Protein AF-A0A5T1UDV1-F1 (afdb_monomer)

Sequence (66 aa):
MIFEKQEYQVKCIDNIITLLKDFDFKRQDNLKECLKEFYNNTFLPVQNISDKLNLDILMETGTGKT

Secondary structure (DSSP, 8-state):
------HHHHHHHHHHHHHHTT--TTTT--HHHHHHHHHHHS--S-----SSS-------TTS---

Organism: Campylobacter jejuni (NCBI:txid197)

Solvent-accessible surface area (backbone atoms only — not comparable to full-atom values): 4553 Å² total; per-residue (Å²): 134,87,81,83,85,50,70,67,54,53,52,53,51,51,50,51,52,60,38,51,66,83,44,42,77,88,76,69,47,62,51,52,58,33,52,53,56,38,54,76,77,42,93,60,99,75,84,86,84,57,97,59,94,73,86,88,82,90,75,68,88,92,63,74,89,124

pLDDT: mean 92.42, std 5.77, range [57.41, 97.69]

Foldseek 3Di:
DDDDDDPVVVVLVVLVCQLCVPQDPPVLACSQVSLVVSCVVDDDPDRDGDRDSDDDDDDDPPPPPD

Mean predicted aligned error: 3.73 Å

Radius of gyration: 13.41 Å; Cα contacts (8 Å, |Δi|>4): 31; chains: 1; bounding box: 30×19×39 Å

Structure (mmCIF, N/CA/C/O backbone):
data_AF-A0A5T1UDV1-F1
#
_entry.id   AF-A0A5T1UDV1-F1
#
loop_
_atom_site.group_PDB
_atom_site.id
_atom_site.type_symbol
_atom_site.label_atom_id
_atom_site.label_alt_id
_atom_site.label_comp_id
_atom_site.label_asym_id
_atom_site.label_entity_id
_atom_site.label_seq_id
_atom_site.pdbx_PDB_ins_code
_atom_site.Cartn_x
_atom_site.Cartn_y
_atom_site.Cartn_z
_atom_site.occupancy
_atom_site.B_iso_or_equiv
_atom_site.auth_seq_id
_atom_site.auth_comp_id
_atom_site.auth_asym_id
_atom_site.auth_atom_id
_atom_site.pdbx_PDB_model_num
ATOM 1 N N . MET A 1 1 ? -0.922 0.805 -28.245 1.00 57.41 1 MET A N 1
ATOM 2 C CA . MET A 1 1 ? 0.034 1.255 -27.213 1.00 57.41 1 MET A CA 1
ATOM 3 C C . MET A 1 1 ? 0.550 0.003 -26.531 1.00 57.41 1 MET A C 1
ATOM 5 O O . MET A 1 1 ? -0.276 -0.811 -26.138 1.00 57.41 1 MET A O 1
ATOM 9 N N . ILE A 1 2 ? 1.863 -0.222 -26.505 1.00 77.50 2 ILE A N 1
ATOM 10 C CA . ILE A 1 2 ? 2.440 -1.364 -25.784 1.00 77.50 2 ILE A CA 1
ATOM 11 C C . ILE A 1 2 ? 2.771 -0.845 -24.390 1.00 77.50 2 ILE A C 1
ATOM 13 O O . ILE A 1 2 ? 3.583 0.066 -24.261 1.00 77.50 2 ILE A O 1
ATOM 17 N N . PHE A 1 3 ? 2.089 -1.367 -23.375 1.00 81.19 3 PHE A N 1
ATOM 18 C CA . PHE A 1 3 ? 2.405 -1.073 -21.983 1.00 81.19 3 PHE A CA 1
ATOM 19 C C . PHE A 1 3 ? 3.466 -2.066 -21.524 1.00 81.19 3 PHE A C 1
ATOM 21 O O . PHE A 1 3 ? 3.217 -3.272 -21.476 1.00 81.19 3 PHE A O 1
ATOM 28 N N . GLU A 1 4 ? 4.660 -1.561 -21.237 1.00 85.00 4 GLU A N 1
ATOM 29 C CA . GLU A 1 4 ? 5.706 -2.347 -20.598 1.00 85.00 4 GLU A CA 1
ATOM 30 C C . GLU A 1 4 ? 5.332 -2.566 -19.129 1.00 85.00 4 GLU A C 1
ATOM 32 O O . GLU A 1 4 ? 4.920 -1.632 -18.443 1.00 85.00 4 GLU A O 1
ATOM 37 N N . LYS A 1 5 ? 5.461 -3.805 -18.649 1.00 87.56 5 LYS A N 1
ATOM 38 C CA . LYS A 1 5 ? 5.328 -4.112 -17.224 1.00 87.56 5 LYS A CA 1
ATOM 39 C C . LYS A 1 5 ? 6.707 -4.093 -16.596 1.00 87.56 5 LYS A C 1
ATOM 41 O O . LYS A 1 5 ? 7.522 -4.962 -16.895 1.00 87.56 5 LYS A O 1
ATOM 46 N N . GLN A 1 6 ? 6.947 -3.133 -15.715 1.00 90.25 6 GLN A N 1
ATOM 47 C CA . GLN A 1 6 ? 8.211 -3.035 -14.997 1.00 90.25 6 GLN A CA 1
ATOM 48 C C . GLN A 1 6 ? 8.054 -3.658 -13.607 1.00 90.25 6 GLN A C 1
ATOM 50 O O . GLN A 1 6 ? 7.038 -3.468 -12.937 1.00 90.25 6 GLN A O 1
ATOM 55 N N . GLU A 1 7 ? 9.052 -4.426 -13.166 1.00 93.12 7 GLU A N 1
ATOM 56 C CA . GLU A 1 7 ? 8.980 -5.217 -11.926 1.00 93.12 7 GLU A CA 1
ATOM 57 C C . GLU A 1 7 ? 8.635 -4.359 -10.703 1.00 93.12 7 GLU A C 1
ATOM 59 O O . GLU A 1 7 ? 7.820 -4.742 -9.868 1.00 93.12 7 GLU A O 1
ATOM 64 N N . TYR A 1 8 ? 9.192 -3.153 -10.625 1.00 91.50 8 TYR A N 1
ATOM 65 C CA . TYR A 1 8 ? 8.940 -2.245 -9.513 1.00 91.50 8 TYR A CA 1
ATOM 66 C C . TYR A 1 8 ? 7.508 -1.682 -9.509 1.00 91.50 8 TYR A C 1
ATOM 68 O O . TYR A 1 8 ? 6.972 -1.413 -8.435 1.00 91.50 8 TYR A O 1
ATOM 76 N N . GLN A 1 9 ? 6.864 -1.541 -10.675 1.00 93.19 9 GLN A N 1
ATOM 77 C CA . GLN A 1 9 ? 5.452 -1.152 -10.761 1.00 93.19 9 GLN A CA 1
ATOM 78 C C . GLN A 1 9 ? 4.568 -2.294 -10.261 1.00 93.19 9 GLN A C 1
ATOM 80 O O . GLN A 1 9 ? 3.661 -2.065 -9.465 1.00 93.19 9 GLN A O 1
ATOM 85 N N . VAL A 1 10 ? 4.877 -3.529 -10.669 1.00 94.25 10 VAL A N 1
ATOM 86 C CA . VAL A 1 10 ? 4.170 -4.732 -10.205 1.00 94.25 10 VAL A CA 1
ATOM 87 C C . VAL A 1 10 ? 4.314 -4.876 -8.692 1.00 94.25 10 VAL A C 1
ATOM 89 O O . VAL A 1 10 ? 3.313 -4.965 -7.994 1.00 94.25 10 VAL A O 1
ATOM 92 N N . LYS A 1 11 ? 5.535 -4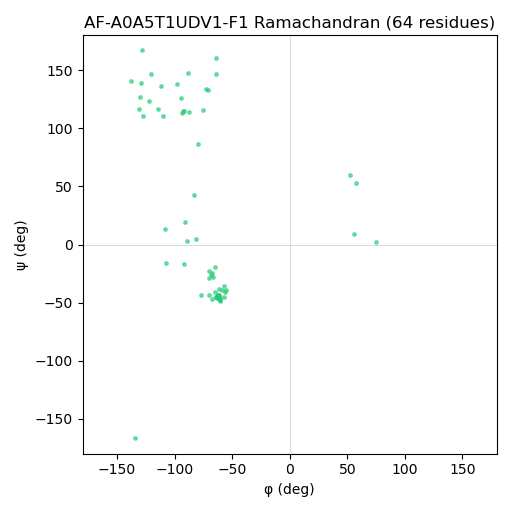.752 -8.163 1.00 93.69 11 LYS A N 1
ATOM 93 C CA . LYS A 1 11 ? 5.797 -4.785 -6.720 1.00 93.69 11 LYS A CA 1
ATOM 94 C C . LYS A 1 11 ? 5.046 -3.690 -5.957 1.00 93.69 11 LYS A C 1
ATOM 96 O O . LYS A 1 11 ? 4.558 -3.933 -4.857 1.00 93.69 11 LYS A O 1
ATOM 101 N N . CYS A 1 12 ? 4.941 -2.485 -6.520 1.00 94.19 12 CYS A N 1
ATOM 102 C CA . CYS A 1 12 ? 4.156 -1.409 -5.918 1.00 94.19 12 CYS A CA 1
ATOM 103 C C . CYS A 1 12 ? 2.667 -1.778 -5.837 1.00 94.19 12 CYS A C 1
ATOM 105 O O . CYS A 1 12 ? 2.044 -1.584 -4.795 1.00 94.19 12 CYS A O 1
ATOM 107 N N . ILE A 1 13 ? 2.107 -2.340 -6.910 1.00 95.12 13 ILE A N 1
ATOM 108 C CA . ILE A 1 13 ? 0.713 -2.802 -6.948 1.00 95.12 13 ILE A CA 1
ATOM 109 C C . ILE A 1 13 ? 0.495 -3.939 -5.944 1.00 95.12 13 ILE A C 1
ATOM 111 O O . ILE A 1 13 ? -0.455 -3.886 -5.166 1.00 95.12 13 ILE A O 1
ATOM 115 N N . ASP A 1 14 ? 1.394 -4.920 -5.900 1.00 96.31 14 ASP A N 1
ATOM 116 C CA . ASP A 1 14 ? 1.308 -6.056 -4.979 1.00 96.31 14 ASP A CA 1
ATOM 117 C C . ASP A 1 14 ? 1.352 -5.605 -3.512 1.00 96.31 14 ASP A C 1
ATOM 119 O O . ASP A 1 14 ? 0.599 -6.119 -2.681 1.00 96.31 14 ASP A O 1
ATOM 123 N N . ASN A 1 15 ? 2.166 -4.593 -3.191 1.00 95.62 15 ASN A N 1
ATOM 124 C CA . ASN A 1 15 ? 2.187 -3.974 -1.866 1.00 95.62 15 ASN A CA 1
ATOM 125 C C . ASN A 1 15 ? 0.836 -3.334 -1.514 1.00 95.62 15 ASN A C 1
ATOM 127 O O . ASN A 1 15 ? 0.345 -3.532 -0.406 1.00 95.62 15 ASN A O 1
ATOM 131 N N . ILE A 1 16 ? 0.215 -2.602 -2.448 1.00 96.25 16 ILE A N 1
ATOM 132 C CA . ILE A 1 16 ? -1.098 -1.968 -2.235 1.00 96.25 16 ILE A CA 1
ATOM 133 C C . ILE A 1 16 ? -2.180 -3.032 -2.023 1.00 96.25 16 ILE A C 1
ATOM 135 O O . ILE A 1 16 ? -2.974 -2.919 -1.090 1.00 96.25 16 ILE A O 1
ATOM 139 N N . ILE A 1 17 ? -2.193 -4.080 -2.852 1.00 97.06 17 ILE A N 1
ATOM 140 C CA . ILE A 1 17 ? -3.137 -5.199 -2.725 1.00 97.06 17 ILE A CA 1
ATOM 141 C C . ILE A 1 17 ? -2.965 -5.888 -1.370 1.00 97.06 17 ILE A C 1
ATOM 143 O O . ILE A 1 17 ? -3.950 -6.157 -0.690 1.00 97.06 17 ILE A O 1
ATOM 147 N N . THR A 1 18 ? -1.722 -6.154 -0.968 1.00 97.06 18 THR A N 1
ATOM 148 C CA . THR A 1 18 ? -1.415 -6.810 0.308 1.00 97.06 18 THR A CA 1
ATOM 149 C C . THR A 1 18 ? -1.852 -5.952 1.492 1.00 97.06 18 THR A C 1
ATOM 151 O O . THR A 1 18 ? -2.487 -6.464 2.407 1.00 97.06 18 THR A O 1
ATOM 154 N N . LEU A 1 19 ? -1.567 -4.647 1.458 1.00 96.31 19 LEU A N 1
ATOM 155 C CA . LEU A 1 19 ? -1.947 -3.700 2.505 1.00 96.31 19 LEU A CA 1
ATOM 156 C C . LEU A 1 19 ? -3.467 -3.596 2.657 1.00 96.31 19 LEU A C 1
ATOM 158 O O . LEU A 1 19 ? -3.974 -3.590 3.773 1.00 96.31 19 LEU A O 1
ATOM 162 N N . LEU A 1 20 ? -4.200 -3.521 1.545 1.00 96.81 20 LEU A N 1
ATOM 163 C CA . LEU A 1 20 ? -5.653 -3.326 1.552 1.00 96.81 20 LEU A CA 1
ATOM 164 C C . LEU A 1 20 ? -6.454 -4.632 1.612 1.00 96.81 20 LEU A C 1
ATOM 166 O O . LEU A 1 20 ? -7.682 -4.590 1.571 1.00 96.81 20 LEU A O 1
ATOM 170 N N . LYS A 1 21 ? -5.791 -5.789 1.712 1.00 96.69 21 LYS A N 1
ATOM 171 C CA . LYS A 1 21 ? -6.443 -7.105 1.701 1.00 96.69 21 LYS A CA 1
ATOM 172 C C . LYS A 1 21 ? -7.511 -7.245 2.791 1.00 96.69 21 LYS A C 1
ATOM 174 O O . LYS A 1 21 ? -8.576 -7.797 2.525 1.00 96.69 21 LYS A O 1
ATOM 179 N N . ASP A 1 22 ? -7.221 -6.726 3.981 1.00 96.50 22 ASP A N 1
ATOM 180 C CA . ASP A 1 22 ? -8.077 -6.826 5.169 1.00 96.50 22 ASP A CA 1
ATOM 181 C C . ASP A 1 22 ? -8.742 -5.481 5.534 1.00 96.50 22 ASP A C 1
ATOM 183 O O . ASP A 1 22 ? -9.309 -5.321 6.617 1.00 96.50 22 ASP A O 1
ATOM 187 N N . PHE A 1 23 ? -8.692 -4.503 4.623 1.00 97.69 23 PHE A N 1
ATOM 188 C CA . PHE A 1 23 ? -9.360 -3.215 4.794 1.00 97.69 23 PHE A CA 1
ATOM 189 C C . PHE A 1 23 ? -10.886 -3.369 4.680 1.00 97.69 23 PHE A C 1
ATOM 191 O O . PHE A 1 23 ? -11.408 -3.989 3.748 1.00 97.69 23 PHE A O 1
ATOM 198 N N . ASP A 1 24 ? -11.631 -2.772 5.610 1.00 96.44 24 ASP A N 1
ATOM 199 C CA . ASP A 1 24 ? -13.090 -2.788 5.614 1.00 96.44 24 ASP A CA 1
ATOM 200 C C . ASP A 1 24 ? -13.628 -1.745 4.631 1.00 96.44 24 ASP A C 1
ATOM 202 O O . ASP A 1 24 ? -13.972 -0.623 4.992 1.00 96.44 24 ASP A O 1
ATOM 206 N N . PHE A 1 25 ? -13.769 -2.136 3.365 1.00 95.00 25 PHE A N 1
ATOM 207 C CA . PHE A 1 25 ? -14.362 -1.284 2.330 1.00 95.00 25 PHE A CA 1
ATOM 208 C C . PHE A 1 25 ? -15.844 -0.946 2.562 1.00 95.00 25 PHE A C 1
ATOM 210 O O . PHE A 1 25 ? -16.341 0.013 1.970 1.00 95.00 25 PHE A O 1
ATOM 217 N N . LYS A 1 26 ? -16.574 -1.713 3.389 1.00 96.44 26 LYS A N 1
ATOM 218 C CA . LYS A 1 26 ? -17.994 -1.440 3.668 1.00 96.44 26 LYS A CA 1
ATOM 219 C C . LYS A 1 26 ? -18.140 -0.285 4.647 1.00 96.44 26 LYS A C 1
ATOM 221 O O . LYS A 1 26 ? -19.016 0.555 4.458 1.00 96.44 26 LYS A O 1
ATOM 226 N N . ARG A 1 27 ? -17.312 -0.268 5.694 1.00 96.12 27 ARG A N 1
ATOM 227 C CA . ARG A 1 27 ? -17.291 0.800 6.705 1.00 96.12 27 ARG A CA 1
ATOM 228 C C . ARG A 1 27 ? -16.311 1.920 6.380 1.00 96.12 27 ARG A C 1
ATOM 230 O O . ARG A 1 27 ? -16.464 2.998 6.939 1.00 96.12 27 ARG A O 1
ATOM 237 N N . GLN A 1 28 ? -15.374 1.671 5.465 1.00 93.25 28 GLN A N 1
ATOM 238 C CA . GLN A 1 28 ? -14.240 2.541 5.155 1.00 93.25 28 GLN A CA 1
ATOM 239 C C . GLN A 1 28 ? -13.475 2.893 6.437 1.00 93.25 28 GLN A C 1
ATOM 241 O O . GLN A 1 28 ? -13.412 4.052 6.821 1.00 93.25 28 GLN A O 1
ATOM 246 N N . ASP A 1 29 ? -12.957 1.884 7.136 1.00 95.19 29 ASP A N 1
ATOM 247 C 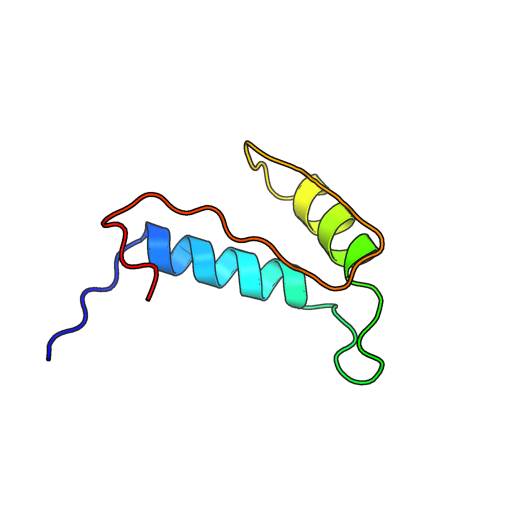CA . ASP A 1 29 ? -12.315 2.032 8.454 1.00 95.19 29 ASP A CA 1
ATOM 248 C C . ASP A 1 29 ? -10.990 1.248 8.506 1.00 95.19 29 ASP A C 1
ATOM 250 O O . ASP A 1 29 ? -10.478 0.893 7.463 1.00 95.19 29 ASP A O 1
ATOM 254 N N . ASN A 1 30 ? -10.382 1.027 9.671 1.00 96.06 30 ASN A N 1
ATOM 255 C CA . ASN A 1 30 ? -9.267 0.103 9.942 1.00 96.06 30 ASN A CA 1
ATOM 256 C C . ASN A 1 30 ? -7.961 0.235 9.121 1.00 96.06 30 ASN A C 1
ATOM 258 O O . ASN A 1 30 ? -7.062 -0.598 9.264 1.00 96.06 30 ASN A O 1
ATOM 262 N N . LEU A 1 31 ? -7.783 1.293 8.316 1.00 96.69 31 LEU A N 1
ATOM 263 C CA . LEU A 1 31 ? -6.548 1.510 7.539 1.00 96.69 31 LEU A CA 1
ATOM 264 C C . LEU A 1 31 ? -5.297 1.555 8.427 1.00 96.69 31 LEU A C 1
ATOM 266 O O . LEU A 1 31 ? -4.227 1.089 8.034 1.00 96.69 31 LEU A O 1
ATOM 270 N N . LYS A 1 32 ? -5.425 2.123 9.629 1.00 96.12 32 LYS A N 1
ATOM 271 C CA . LYS A 1 32 ? -4.333 2.257 10.596 1.00 96.12 32 LYS A CA 1
ATOM 272 C C . LYS A 1 32 ? -3.803 0.891 11.031 1.00 96.12 32 LYS A C 1
ATOM 274 O O . LYS A 1 32 ? -2.592 0.704 11.146 1.00 96.12 32 LYS A O 1
ATOM 279 N N . GLU A 1 33 ? -4.704 -0.047 11.291 1.00 96.56 33 GLU A N 1
ATOM 280 C CA . GLU A 1 33 ? -4.406 -1.425 11.669 1.00 96.56 33 GLU A CA 1
ATOM 281 C C . GLU A 1 33 ? -3.763 -2.168 10.497 1.00 96.56 33 GLU A C 1
ATOM 283 O O . GLU A 1 33 ? -2.695 -2.755 10.677 1.00 96.56 33 GLU A O 1
ATOM 288 N N . CYS A 1 34 ? -4.328 -2.040 9.291 1.00 96.44 34 CYS A N 1
ATOM 289 C CA . CYS A 1 34 ? -3.760 -2.620 8.073 1.00 96.44 34 CYS A CA 1
ATOM 290 C C . CYS A 1 34 ? -2.326 -2.128 7.811 1.00 96.44 34 CYS A C 1
ATOM 292 O O . CYS A 1 34 ? -1.433 -2.929 7.546 1.00 96.44 34 CYS A O 1
ATOM 294 N N . LEU A 1 35 ? -2.069 -0.821 7.948 1.00 95.94 35 LEU A N 1
ATOM 295 C CA . LEU A 1 35 ? -0.731 -0.237 7.798 1.00 95.94 35 LEU A CA 1
ATOM 296 C C . LEU A 1 35 ? 0.265 -0.791 8.824 1.00 95.94 35 LEU A C 1
ATOM 298 O O . LEU A 1 35 ? 1.395 -1.118 8.467 1.00 95.94 35 LEU A O 1
ATOM 302 N N . LYS A 1 36 ? -0.143 -0.915 10.095 1.00 95.31 36 LYS A N 1
ATOM 303 C CA . LYS A 1 36 ? 0.706 -1.494 11.150 1.00 95.31 36 LYS A CA 1
ATOM 304 C C . LYS A 1 36 ? 1.090 -2.933 10.831 1.00 95.31 36 LYS A C 1
ATOM 306 O O . LYS A 1 36 ? 2.259 -3.292 10.941 1.00 95.31 36 LYS A O 1
ATOM 311 N N . GLU A 1 37 ? 0.117 -3.752 10.448 1.00 95.88 37 GLU A N 1
ATOM 312 C CA . GLU A 1 37 ? 0.360 -5.151 10.105 1.00 95.88 37 GLU A CA 1
ATOM 313 C C . GLU A 1 37 ? 1.237 -5.282 8.856 1.00 95.88 37 GLU A C 1
ATOM 315 O O . GLU A 1 37 ? 2.175 -6.082 8.832 1.00 95.88 37 GLU A O 1
ATOM 320 N N . PHE A 1 38 ? 1.000 -4.440 7.852 1.00 95.94 38 PHE A N 1
ATOM 321 C CA . PHE A 1 38 ? 1.810 -4.401 6.644 1.00 95.94 38 PHE A CA 1
ATOM 322 C C . PHE A 1 38 ? 3.277 -4.050 6.941 1.00 95.94 38 PHE A C 1
ATOM 324 O O . PHE A 1 38 ? 4.172 -4.762 6.486 1.00 95.94 38 PHE A O 1
ATOM 331 N N . TYR A 1 39 ? 3.545 -3.017 7.749 1.00 95.12 39 TYR A N 1
ATOM 332 C CA . TYR A 1 39 ? 4.912 -2.607 8.105 1.00 95.12 39 TYR A CA 1
ATOM 333 C C . TYR A 1 39 ? 5.654 -3.611 8.998 1.00 95.12 39 TYR A C 1
ATOM 335 O O . TYR A 1 39 ? 6.880 -3.691 8.928 1.00 95.12 39 TYR A O 1
ATOM 343 N N . ASN A 1 40 ? 4.942 -4.420 9.788 1.00 94.38 40 ASN A N 1
ATOM 344 C CA . ASN A 1 40 ? 5.561 -5.511 10.550 1.00 94.38 40 ASN A CA 1
ATOM 345 C C . ASN A 1 40 ? 6.110 -6.624 9.641 1.00 94.38 40 ASN A C 1
ATOM 347 O O . ASN A 1 40 ? 7.057 -7.311 10.019 1.00 94.38 40 ASN A O 1
ATOM 351 N N . ASN A 1 41 ? 5.522 -6.800 8.454 1.00 93.81 41 ASN A N 1
ATOM 352 C CA . ASN A 1 41 ? 5.865 -7.874 7.519 1.00 93.81 41 ASN A CA 1
ATOM 353 C C . ASN A 1 41 ? 6.644 -7.384 6.286 1.00 93.81 41 ASN A C 1
ATOM 355 O O . ASN A 1 41 ? 7.260 -8.188 5.588 1.00 93.81 41 ASN A O 1
ATOM 359 N N . THR A 1 42 ? 6.640 -6.075 6.020 1.00 92.50 42 THR A N 1
ATOM 360 C CA . THR A 1 42 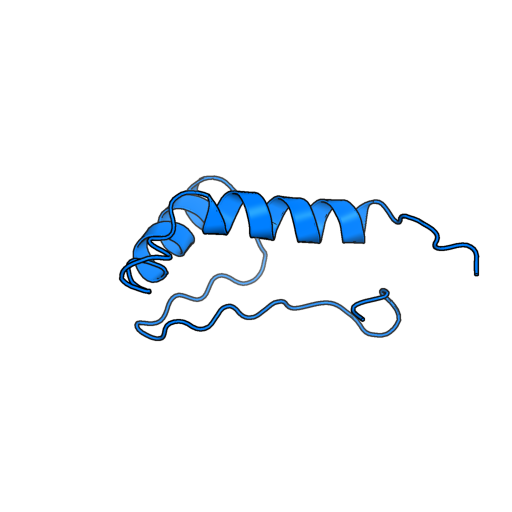? 7.256 -5.465 4.837 1.00 92.50 42 THR A CA 1
ATOM 361 C C . THR A 1 42 ? 8.132 -4.287 5.235 1.00 92.50 42 THR A C 1
ATOM 363 O O . THR A 1 42 ? 7.649 -3.259 5.709 1.00 92.50 42 THR A O 1
ATOM 366 N N . PHE A 1 43 ? 9.436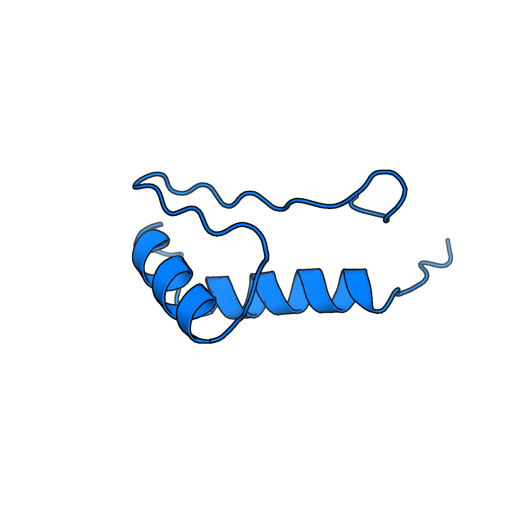 -4.399 4.980 1.00 90.31 43 PHE A N 1
ATOM 367 C CA . PHE A 1 43 ? 10.355 -3.288 5.202 1.00 90.31 43 PHE A CA 1
ATOM 368 C C . PHE A 1 43 ? 10.202 -2.227 4.107 1.00 90.31 43 PHE A C 1
ATOM 370 O O . PHE A 1 43 ? 10.514 -2.471 2.940 1.00 90.31 43 PHE A O 1
ATOM 377 N N . LEU A 1 44 ? 9.772 -1.031 4.507 1.00 89.25 44 LEU A N 1
ATOM 378 C CA . LEU A 1 44 ? 9.800 0.176 3.686 1.00 89.25 44 LEU A CA 1
ATOM 379 C C . 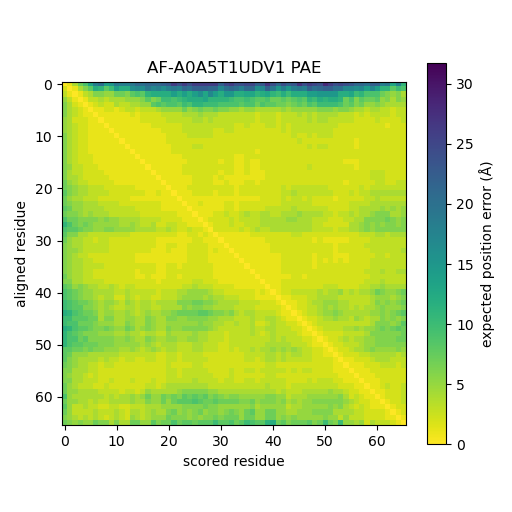LEU A 1 44 ? 10.642 1.265 4.364 1.00 89.25 44 LEU A C 1
ATOM 381 O O . LEU A 1 44 ? 10.646 1.350 5.595 1.00 89.25 44 LEU A O 1
ATOM 385 N N . PRO A 1 45 ? 11.342 2.107 3.578 1.00 87.75 45 PRO A N 1
ATOM 386 C CA . PRO A 1 45 ? 12.238 3.137 4.108 1.00 87.75 45 PRO A CA 1
ATOM 387 C C . PRO A 1 45 ? 11.499 4.259 4.848 1.00 87.75 45 PRO A C 1
ATOM 389 O O . PRO A 1 45 ? 12.082 4.916 5.705 1.00 87.75 45 PRO A O 1
ATOM 392 N N . VAL A 1 46 ? 10.223 4.480 4.523 1.00 88.31 46 VAL A N 1
ATOM 393 C CA . VAL A 1 46 ? 9.354 5.456 5.183 1.00 88.31 46 VAL A CA 1
ATOM 394 C C . VAL A 1 46 ? 8.143 4.712 5.721 1.00 88.31 46 VAL A C 1
ATOM 396 O O . VAL A 1 46 ? 7.443 4.041 4.967 1.00 88.31 46 VAL A O 1
ATOM 399 N N . GLN A 1 47 ? 7.908 4.836 7.024 1.00 90.62 47 GLN A N 1
ATOM 400 C C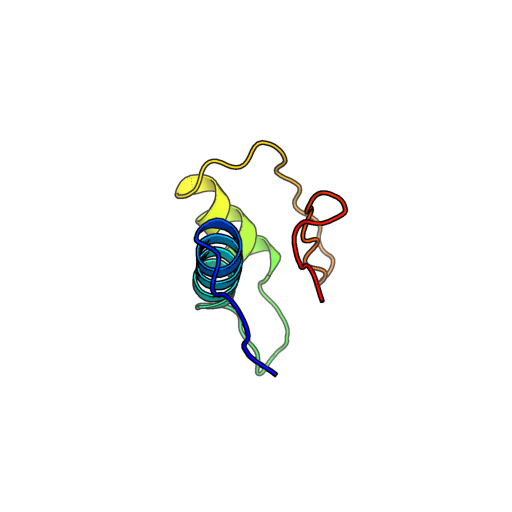A . GLN A 1 47 ? 6.755 4.258 7.704 1.00 90.62 47 GLN A CA 1
ATOM 401 C C . GLN A 1 47 ? 6.079 5.366 8.492 1.00 90.62 47 GLN A C 1
ATOM 403 O O . GLN A 1 47 ? 6.633 5.891 9.457 1.00 90.62 47 GLN A O 1
ATOM 408 N N . ASN A 1 48 ? 4.891 5.749 8.046 1.00 88.38 48 ASN A N 1
ATOM 409 C CA . ASN A 1 48 ? 4.066 6.720 8.739 1.00 88.38 48 ASN A CA 1
ATOM 410 C C . ASN A 1 48 ? 2.663 6.149 8.898 1.00 88.38 48 ASN A C 1
ATOM 412 O O . ASN A 1 48 ? 2.138 5.498 7.992 1.00 88.38 48 ASN A O 1
A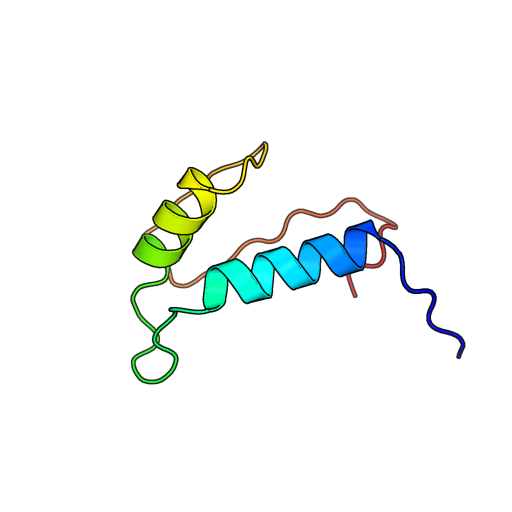TOM 416 N N . ILE A 1 49 ? 2.080 6.374 10.068 1.00 91.75 49 ILE A N 1
ATOM 417 C CA . ILE A 1 49 ? 0.747 5.912 10.422 1.00 91.75 49 ILE A CA 1
ATOM 418 C C . ILE A 1 49 ? 0.001 7.113 10.986 1.00 91.75 49 ILE A C 1
ATOM 420 O O . ILE A 1 49 ? 0.467 7.764 11.920 1.00 91.75 49 ILE A O 1
ATOM 424 N N . SER A 1 50 ? -1.177 7.385 10.435 1.00 93.06 50 SER A N 1
ATOM 425 C CA . SER A 1 50 ? -2.068 8.439 10.912 1.00 93.06 50 SER A CA 1
ATOM 426 C C . SER A 1 50 ? -3.470 7.883 11.145 1.00 93.06 50 SER A C 1
ATOM 428 O O . SER A 1 50 ? -3.784 6.783 10.699 1.00 93.06 50 SER A O 1
ATOM 430 N N . ASP A 1 51 ? -4.317 8.654 11.823 1.00 92.69 51 ASP A N 1
ATOM 431 C CA . ASP A 1 51 ? -5.738 8.324 11.997 1.00 92.69 51 ASP A CA 1
ATOM 432 C C . ASP A 1 51 ? -6.594 8.710 10.774 1.00 92.69 51 ASP A C 1
ATOM 434 O O . ASP A 1 51 ? -7.817 8.612 10.808 1.00 92.69 51 ASP A O 1
ATOM 438 N N . LYS A 1 52 ? -5.971 9.187 9.688 1.00 93.75 52 LYS A N 1
ATOM 439 C CA . LYS A 1 52 ? -6.659 9.513 8.434 1.00 93.75 52 LYS A CA 1
ATOM 440 C C . LYS A 1 52 ? -6.720 8.286 7.531 1.00 93.75 52 LYS A C 1
ATOM 442 O O . LYS A 1 52 ? -5.768 7.515 7.458 1.00 93.75 52 LYS A O 1
ATOM 447 N N . LEU A 1 53 ? -7.788 8.186 6.748 1.00 94.44 53 LEU A N 1
ATOM 448 C CA . LEU A 1 53 ? -7.990 7.139 5.739 1.00 94.44 53 LEU A CA 1
ATOM 449 C C . LEU A 1 53 ? -7.280 7.458 4.410 1.00 94.44 53 LEU A C 1
ATOM 451 O O . LEU A 1 53 ? -7.848 7.291 3.335 1.00 94.44 53 LEU A O 1
ATOM 455 N N . ASN A 1 54 ? -6.042 7.951 4.487 1.00 93.00 54 ASN A N 1
ATOM 456 C CA . ASN A 1 54 ? -5.225 8.284 3.322 1.00 93.00 54 ASN A CA 1
ATOM 457 C C . ASN A 1 54 ? -4.043 7.317 3.233 1.00 93.00 54 ASN A C 1
ATOM 459 O O . ASN A 1 54 ? -3.381 7.056 4.239 1.00 93.00 54 ASN A O 1
ATOM 463 N N . LEU A 1 55 ? -3.761 6.837 2.023 1.00 92.94 55 LEU A N 1
ATOM 464 C CA . LEU A 1 55 ? -2.582 6.038 1.711 1.00 92.94 55 LEU A CA 1
ATOM 465 C C . LEU A 1 55 ? -1.686 6.823 0.752 1.00 92.94 55 LEU A C 1
ATOM 467 O O . LEU A 1 55 ? -2.080 7.102 -0.380 1.00 92.94 55 LEU A O 1
ATOM 471 N N . ASP A 1 56 ? -0.481 7.150 1.207 1.00 93.00 56 ASP A N 1
ATOM 472 C CA . ASP A 1 56 ? 0.513 7.861 0.409 1.00 93.00 56 ASP A CA 1
ATOM 473 C C . ASP A 1 56 ? 1.461 6.863 -0.269 1.00 93.00 56 ASP A C 1
ATOM 475 O O . ASP A 1 56 ? 2.086 6.032 0.392 1.00 93.00 56 ASP A O 1
ATOM 479 N N . ILE A 1 57 ? 1.595 6.961 -1.595 1.00 92.88 57 ILE A N 1
ATOM 480 C CA . ILE A 1 57 ? 2.511 6.136 -2.392 1.00 92.88 57 ILE A CA 1
ATOM 481 C C . ILE A 1 57 ? 3.649 7.014 -2.908 1.00 92.88 57 ILE A C 1
ATOM 483 O O . ILE A 1 57 ? 3.451 7.877 -3.766 1.00 92.88 57 ILE A O 1
ATOM 487 N N . LEU A 1 58 ? 4.855 6.792 -2.383 1.00 92.38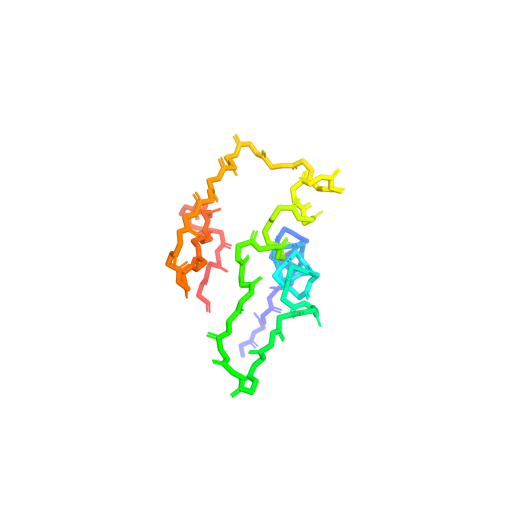 58 LEU A N 1
ATOM 488 C CA . LEU A 1 58 ? 6.048 7.525 -2.794 1.00 92.38 58 LEU A CA 1
ATOM 489 C C . LEU A 1 58 ? 6.780 6.776 -3.913 1.00 92.38 58 LEU A C 1
ATOM 491 O O . LEU A 1 58 ? 7.311 5.687 -3.705 1.00 92.38 58 LEU A O 1
ATOM 495 N N . MET A 1 59 ? 6.830 7.389 -5.093 1.00 91.19 59 MET A N 1
ATOM 496 C CA . MET A 1 59 ? 7.535 6.872 -6.266 1.00 91.19 59 MET A CA 1
ATOM 497 C C . MET A 1 59 ? 8.285 8.001 -6.983 1.00 91.19 59 MET A C 1
ATOM 499 O O . MET A 1 59 ? 7.770 9.114 -7.151 1.00 91.19 59 MET A O 1
ATOM 503 N N . GLU A 1 60 ? 9.490 7.704 -7.463 1.00 91.88 60 GLU A N 1
ATOM 504 C CA . GLU A 1 60 ? 10.346 8.676 -8.146 1.00 91.88 60 GLU A CA 1
ATOM 505 C C . GLU A 1 60 ? 9.746 9.193 -9.465 1.00 91.88 60 GLU A C 1
ATOM 507 O O . GLU A 1 60 ? 8.826 8.615 -10.060 1.00 91.88 60 GLU A O 1
ATOM 512 N N . THR A 1 61 ? 10.226 10.339 -9.944 1.00 92.12 61 THR A N 1
ATOM 513 C CA . THR A 1 61 ? 9.838 10.840 -11.278 1.00 92.12 61 THR A CA 1
ATOM 514 C C . THR A 1 61 ? 10.316 9.894 -12.385 1.00 92.12 61 THR A C 1
ATOM 516 O O . THR A 1 61 ? 11.317 9.207 -12.236 1.00 92.12 61 THR A O 1
ATOM 519 N N . GLY A 1 62 ? 9.547 9.777 -13.474 1.00 89.25 62 GLY A N 1
ATOM 520 C CA . GLY A 1 62 ? 9.886 8.868 -14.580 1.00 89.25 62 GLY A CA 1
ATOM 521 C C . GLY A 1 62 ? 9.653 7.370 -14.325 1.00 89.25 62 GLY A C 1
ATOM 522 O O . GLY A 1 62 ? 9.896 6.580 -15.226 1.00 89.25 62 GLY A O 1
ATOM 523 N N . THR A 1 63 ? 9.127 6.968 -13.162 1.00 91.31 63 THR A N 1
ATOM 524 C CA . THR A 1 63 ? 8.867 5.551 -12.812 1.00 91.31 63 THR A CA 1
ATOM 525 C C . THR A 1 63 ? 7.464 5.052 -13.196 1.00 91.31 63 THR A C 1
ATOM 527 O O . THR A 1 63 ? 6.960 4.086 -12.639 1.00 91.31 63 THR A O 1
ATOM 530 N N . GLY A 1 64 ? 6.774 5.730 -14.118 1.00 88.44 64 GLY A N 1
ATOM 531 C CA . GLY A 1 64 ? 5.452 5.285 -14.579 1.00 88.44 64 GLY A CA 1
ATOM 532 C C . GLY A 1 64 ? 4.417 5.146 -13.453 1.0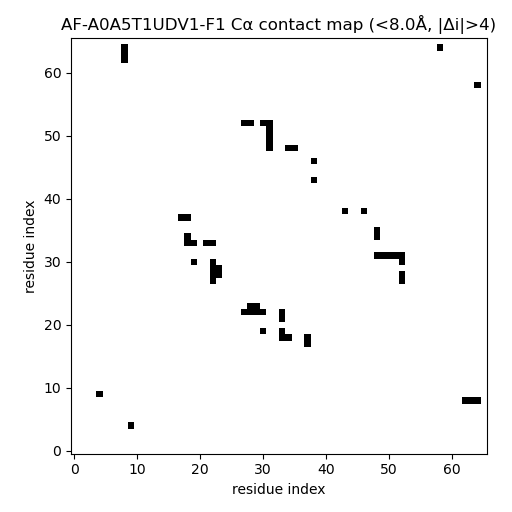0 88.44 64 GLY A C 1
ATOM 533 O O . GLY A 1 64 ? 3.823 4.086 -13.294 1.00 88.44 64 GLY A O 1
ATOM 534 N N . LYS A 1 65 ? 4.244 6.213 -12.657 1.00 90.38 65 LYS A N 1
ATOM 535 C CA . LYS A 1 65 ? 3.253 6.304 -11.565 1.00 90.38 65 LYS A CA 1
ATOM 536 C C . LYS A 1 65 ? 1.793 6.389 -12.038 1.00 90.38 65 LYS A C 1
ATOM 538 O O . LYS A 1 65 ? 0.891 6.193 -11.232 1.00 90.38 65 LYS A O 1
ATOM 543 N N . THR A 1 66 ? 1.590 6.834 -13.278 1.00 86.94 66 THR A N 1
ATOM 544 C CA . THR A 1 66 ? 0.284 7.085 -13.909 1.00 86.94 66 THR A CA 1
ATOM 545 C C . THR A 1 66 ? -0.264 5.804 -14.503 1.00 86.94 66 THR A C 1
ATOM 547 O O . THR A 1 66 ? -1.475 5.566 -14.321 1.00 86.94 66 THR A O 1
#